Protein AF-A0A7Z9VG41-F1 (afdb_monomer)

Structure (mmCIF, N/CA/C/O backbone):
data_AF-A0A7Z9VG41-F1
#
_entry.id   AF-A0A7Z9VG41-F1
#
loop_
_atom_site.group_PDB
_atom_site.id
_atom_site.type_symbol
_atom_site.label_atom_id
_atom_site.label_alt_id
_atom_site.label_comp_id
_atom_site.label_asym_id
_atom_site.label_entity_id
_atom_site.label_seq_id
_atom_site.pdbx_PDB_ins_code
_atom_site.Cartn_x
_atom_site.Cartn_y
_atom_site.Cartn_z
_atom_site.occupancy
_atom_site.B_iso_or_equiv
_atom_site.auth_seq_id
_atom_site.auth_comp_id
_atom_site.auth_asym_id
_atom_site.auth_atom_id
_atom_site.pdbx_PDB_model_num
ATOM 1 N N . MET A 1 1 ? 7.540 8.419 -16.743 1.00 64.50 1 MET A N 1
ATOM 2 C CA . MET A 1 1 ? 7.151 7.400 -15.747 1.00 64.50 1 MET A CA 1
ATOM 3 C C . MET A 1 1 ? 7.359 6.053 -16.392 1.00 64.50 1 MET A C 1
ATOM 5 O O . MET A 1 1 ? 7.022 5.921 -17.564 1.00 64.50 1 MET A O 1
ATOM 9 N N . ASN A 1 2 ? 7.957 5.115 -15.666 1.00 77.56 2 ASN A N 1
ATOM 10 C CA . ASN A 1 2 ? 8.102 3.741 -16.136 1.00 77.56 2 ASN A CA 1
ATOM 11 C C . ASN A 1 2 ? 6.726 3.061 -16.142 1.00 77.56 2 ASN A C 1
ATOM 13 O O . ASN A 1 2 ? 5.836 3.483 -15.399 1.00 77.56 2 ASN A O 1
ATOM 17 N N . SER A 1 3 ? 6.544 2.069 -17.013 1.00 90.00 3 SER A N 1
ATOM 18 C CA . SER A 1 3 ? 5.322 1.262 -17.027 1.00 90.00 3 SER A CA 1
ATOM 19 C C . SER A 1 3 ? 5.241 0.444 -15.740 1.00 90.00 3 SER A C 1
ATOM 21 O O . SER A 1 3 ? 6.264 -0.062 -15.287 1.00 90.00 3 SER A O 1
ATOM 23 N N . PHE A 1 4 ? 4.043 0.322 -15.180 1.00 95.44 4 PHE A N 1
ATOM 24 C CA . PHE A 1 4 ? 3.750 -0.510 -14.017 1.00 95.44 4 PHE A CA 1
ATOM 25 C C . PHE A 1 4 ? 2.399 -1.197 -14.218 1.00 95.44 4 PHE A C 1
ATOM 27 O O . PHE A 1 4 ? 1.510 -0.639 -14.871 1.00 95.44 4 PHE A O 1
ATOM 34 N N . GLU A 1 5 ? 2.232 -2.384 -13.650 1.00 97.44 5 GLU A N 1
ATOM 35 C CA . GLU A 1 5 ? 0.928 -3.025 -13.519 1.00 97.44 5 GLU A CA 1
ATOM 36 C C . GLU A 1 5 ? 0.177 -2.448 -12.317 1.00 97.44 5 GLU A C 1
ATOM 38 O O . GLU A 1 5 ? 0.765 -2.050 -11.310 1.00 97.44 5 GLU A O 1
ATOM 43 N N . TYR A 1 6 ? -1.143 -2.339 -12.435 1.00 97.31 6 TYR A N 1
ATOM 44 C CA . TYR A 1 6 ? -1.975 -1.716 -11.414 1.00 97.31 6 TYR A CA 1
ATOM 45 C C . TYR A 1 6 ? -3.090 -2.660 -10.981 1.00 97.31 6 TYR A C 1
ATOM 47 O O . TYR A 1 6 ? -3.984 -2.994 -11.760 1.00 97.31 6 TYR A O 1
ATOM 55 N N . HIS A 1 7 ? -3.049 -3.044 -9.710 1.00 97.75 7 HIS A N 1
ATOM 56 C CA . HIS A 1 7 ? -3.962 -3.995 -9.093 1.00 97.75 7 HIS A CA 1
ATOM 57 C C . HIS A 1 7 ? -4.955 -3.265 -8.191 1.00 97.75 7 HIS A C 1
ATOM 59 O O . HIS A 1 7 ? -4.571 -2.420 -7.381 1.00 97.75 7 HIS A O 1
ATOM 65 N N . ARG A 1 8 ? -6.239 -3.627 -8.293 1.00 97.12 8 ARG A N 1
ATOM 66 C CA . ARG A 1 8 ? -7.328 -3.136 -7.428 1.00 97.12 8 ARG A CA 1
ATOM 67 C C . ARG A 1 8 ? -8.037 -4.294 -6.722 1.00 97.12 8 ARG A C 1
ATOM 69 O O . ARG A 1 8 ? -9.137 -4.673 -7.126 1.00 97.12 8 ARG A O 1
ATOM 76 N N . PRO A 1 9 ? -7.401 -4.890 -5.705 1.00 97.12 9 PRO A N 1
ATOM 77 C CA . PRO A 1 9 ? -7.992 -5.972 -4.928 1.00 97.12 9 PRO A CA 1
ATOM 78 C C . PRO A 1 9 ? -9.239 -5.519 -4.152 1.00 97.12 9 PRO A C 1
ATOM 80 O O . PRO A 1 9 ? -9.320 -4.388 -3.671 1.00 97.12 9 PRO A O 1
ATOM 83 N N . GLY A 1 10 ? -10.203 -6.432 -4.003 1.00 96.31 10 GLY A N 1
ATOM 84 C CA . GLY A 1 10 ? -11.407 -6.217 -3.190 1.00 96.31 10 GLY A CA 1
ATOM 85 C C . GLY A 1 10 ? -11.243 -6.625 -1.723 1.00 96.31 10 GLY A C 1
ATOM 86 O O . GLY A 1 10 ? -12.071 -6.260 -0.891 1.00 96.31 10 GLY A O 1
ATOM 87 N N . SER A 1 11 ? -10.180 -7.367 -1.400 1.00 97.3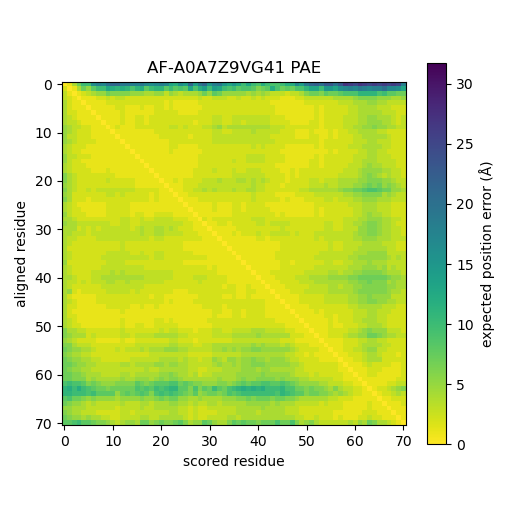1 11 SER A N 1
ATOM 88 C CA . SER A 1 11 ? -9.912 -7.902 -0.065 1.00 97.31 11 SER A CA 1
ATOM 89 C C . SER A 1 11 ? -8.428 -7.819 0.304 1.00 97.31 11 SER A C 1
ATOM 91 O O . SER A 1 11 ? -7.555 -7.693 -0.558 1.00 97.31 11 SER A O 1
ATOM 93 N N . VAL A 1 12 ? -8.128 -7.926 1.603 1.00 97.25 12 VAL A N 1
ATOM 94 C CA . VAL A 1 12 ? -6.742 -7.988 2.107 1.00 97.25 12 VAL A CA 1
ATOM 95 C C . VAL A 1 12 ? -6.015 -9.222 1.571 1.00 97.25 12 VAL A C 1
ATOM 97 O O . VAL A 1 12 ? -4.834 -9.149 1.240 1.00 97.25 12 VAL A O 1
ATOM 100 N N . THR A 1 13 ? -6.720 -10.347 1.446 1.00 97.88 13 THR A N 1
ATOM 101 C CA . THR A 1 13 ? -6.157 -11.589 0.908 1.00 97.88 13 THR A CA 1
ATOM 102 C C . THR A 1 13 ? -5.734 -11.423 -0.547 1.00 97.88 13 THR A C 1
ATOM 104 O O . THR A 1 13 ? -4.619 -11.804 -0.896 1.00 97.88 13 THR A O 1
ATOM 107 N N . ASP A 1 14 ? -6.566 -10.788 -1.373 1.00 97.31 14 ASP A N 1
ATOM 108 C CA . ASP A 1 14 ? -6.233 -10.537 -2.779 1.00 97.31 14 ASP A CA 1
ATOM 109 C C . ASP A 1 14 ? -5.063 -9.556 -2.908 1.00 97.31 14 ASP A C 1
ATOM 111 O O . ASP A 1 14 ? -4.192 -9.737 -3.755 1.00 97.31 14 ASP A O 1
ATOM 115 N N . ALA A 1 15 ? -4.994 -8.543 -2.038 1.00 97.81 15 ALA A N 1
ATOM 116 C CA . ALA A 1 15 ? -3.871 -7.609 -2.007 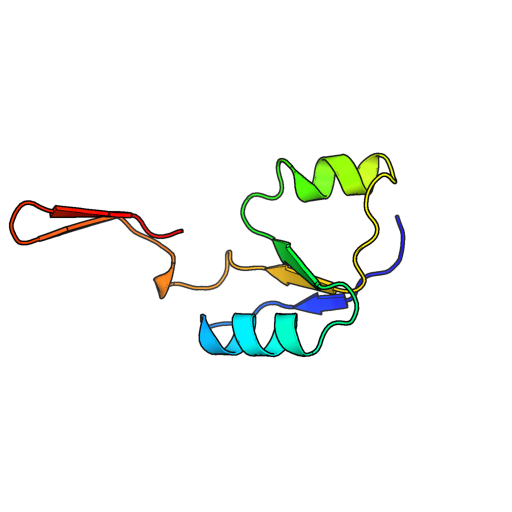1.00 97.81 15 ALA A CA 1
ATOM 117 C C . ALA A 1 15 ? -2.553 -8.299 -1.634 1.00 97.81 15 ALA A C 1
ATOM 119 O O . ALA A 1 15 ? -1.518 -8.039 -2.250 1.00 97.81 15 ALA A O 1
ATOM 120 N N . ALA A 1 16 ? -2.593 -9.198 -0.648 1.00 97.81 16 ALA A N 1
ATOM 121 C CA . ALA A 1 16 ? -1.444 -9.997 -0.243 1.00 97.81 16 ALA A CA 1
ATOM 122 C C . ALA A 1 16 ? -1.013 -10.982 -1.343 1.00 97.81 16 ALA A C 1
ATOM 124 O O . ALA A 1 16 ? 0.183 -11.185 -1.554 1.00 97.81 16 ALA A O 1
ATOM 125 N N . ALA A 1 17 ? -1.963 -11.568 -2.074 1.00 97.94 17 ALA A N 1
ATOM 126 C CA . ALA A 1 17 ? -1.656 -12.422 -3.216 1.00 97.94 17 ALA A CA 1
ATOM 127 C C . ALA A 1 17 ? -1.004 -11.623 -4.356 1.00 97.94 17 ALA A C 1
ATOM 129 O O . ALA A 1 17 ? 0.044 -12.027 -4.855 1.00 97.94 17 ALA A O 1
ATOM 130 N N . ALA A 1 18 ? -1.570 -10.464 -4.711 1.00 97.62 18 ALA A N 1
ATOM 131 C CA . ALA A 1 18 ? -1.053 -9.602 -5.772 1.00 97.62 18 ALA A CA 1
ATOM 132 C C . ALA A 1 18 ? 0.376 -9.123 -5.480 1.00 97.62 18 ALA A C 1
ATOM 134 O O . ALA A 1 18 ? 1.252 -9.252 -6.328 1.00 97.62 18 ALA A O 1
ATOM 135 N N . ILE A 1 19 ? 0.645 -8.639 -4.261 1.00 97.75 19 ILE A N 1
ATOM 136 C CA . ILE A 1 19 ? 1.990 -8.167 -3.903 1.00 97.75 19 ILE A CA 1
ATOM 137 C C . ILE A 1 19 ? 3.020 -9.306 -3.883 1.00 97.75 19 ILE A C 1
ATOM 139 O O . ILE A 1 19 ? 4.178 -9.075 -4.205 1.00 97.75 19 ILE A O 1
ATOM 143 N N . SER A 1 20 ? 2.613 -10.526 -3.508 1.00 97.69 20 SER A N 1
ATOM 144 C CA . SER A 1 20 ? 3.519 -11.682 -3.440 1.00 97.69 20 SER A CA 1
ATOM 145 C C . SER A 1 20 ? 3.893 -12.216 -4.822 1.00 97.69 20 SER A C 1
ATOM 147 O O . SER A 1 20 ? 4.919 -12.875 -4.957 1.00 97.69 20 SER A O 1
ATOM 149 N N . GLY A 1 21 ? 3.049 -11.974 -5.829 1.00 96.12 21 GLY A N 1
ATOM 150 C CA . GLY A 1 21 ? 3.307 -12.352 -7.218 1.00 96.12 21 GLY A CA 1
ATOM 151 C C . GLY A 1 21 ? 4.117 -11.322 -8.008 1.00 96.12 21 GLY A C 1
ATOM 152 O O . GLY A 1 21 ? 4.518 -11.624 -9.126 1.00 96.12 21 GLY A O 1
ATOM 153 N N . ALA A 1 22 ? 4.341 -10.131 -7.449 1.00 96.75 22 ALA A N 1
ATOM 154 C CA . ALA A 1 22 ? 5.049 -9.040 -8.105 1.00 96.75 22 ALA A CA 1
ATOM 155 C C . ALA A 1 22 ? 6.563 -9.107 -7.857 1.00 96.75 22 ALA A C 1
ATOM 157 O O . ALA A 1 22 ? 6.999 -9.352 -6.731 1.00 96.75 22 ALA A O 1
ATOM 158 N N . ASP A 1 23 ? 7.358 -8.796 -8.883 1.00 95.06 23 ASP A N 1
ATOM 159 C CA . ASP A 1 23 ? 8.823 -8.746 -8.773 1.00 95.06 23 ASP A CA 1
ATOM 160 C C . ASP A 1 23 ? 9.288 -7.582 -7.872 1.00 95.06 23 ASP A C 1
ATOM 162 O O . ASP A 1 23 ? 10.103 -7.771 -6.967 1.00 95.06 23 ASP A O 1
ATOM 166 N N . ASP A 1 24 ? 8.747 -6.374 -8.078 1.00 96.19 24 ASP A N 1
ATOM 167 C CA . ASP A 1 24 ? 8.925 -5.205 -7.203 1.00 96.19 24 ASP A CA 1
ATOM 168 C C . ASP A 1 24 ? 7.581 -4.515 -6.939 1.00 96.19 24 ASP A C 1
ATOM 170 O O . ASP A 1 24 ? 7.314 -3.385 -7.363 1.00 96.19 24 ASP A O 1
ATOM 174 N N . GLY A 1 25 ? 6.713 -5.216 -6.212 1.00 96.88 25 GLY A N 1
ATOM 175 C CA . GLY A 1 25 ? 5.423 -4.685 -5.794 1.00 96.88 25 GLY A CA 1
ATOM 176 C C . GLY A 1 25 ? 5.531 -3.589 -4.730 1.00 96.88 25 GLY A C 1
ATOM 177 O O . GLY A 1 25 ? 6.345 -3.645 -3.796 1.00 96.88 25 GLY A O 1
ATOM 178 N N . LYS A 1 26 ? 4.653 -2.585 -4.824 1.00 97.94 26 LYS A N 1
ATOM 179 C CA . LYS A 1 26 ? 4.418 -1.593 -3.763 1.00 97.94 26 LYS A CA 1
ATOM 180 C C . LYS A 1 26 ? 2.926 -1.404 -3.505 1.00 97.94 26 LYS A C 1
ATOM 182 O O . LYS A 1 26 ? 2.128 -1.258 -4.428 1.00 97.94 26 LYS A O 1
ATOM 187 N N . PHE A 1 27 ? 2.553 -1.338 -2.229 1.00 97.88 27 PHE A N 1
ATOM 188 C CA . PHE A 1 27 ? 1.203 -0.935 -1.849 1.00 97.88 27 PHE A CA 1
ATOM 189 C C . PHE A 1 27 ? 0.986 0.556 -2.106 1.00 97.88 27 PHE A C 1
ATOM 191 O O . PHE A 1 27 ? 1.824 1.397 -1.766 1.00 97.88 27 PHE A O 1
ATOM 198 N N . LEU A 1 28 ? -0.176 0.880 -2.661 1.00 97.44 28 LEU A N 1
ATOM 199 C CA . LEU A 1 28 ? -0.654 2.235 -2.857 1.00 97.44 28 LEU A CA 1
ATOM 200 C C . LEU A 1 28 ? -1.862 2.472 -1.945 1.00 97.44 28 LEU A C 1
ATOM 202 O O . LEU A 1 28 ? -2.902 1.846 -2.097 1.00 97.44 28 LEU A O 1
ATOM 206 N N . ALA A 1 29 ? -1.712 3.398 -1.001 1.00 95.31 29 ALA A N 1
ATOM 207 C CA . ALA A 1 29 ? -2.818 3.944 -0.215 1.00 95.31 29 ALA A CA 1
ATOM 208 C C . ALA A 1 29 ? -3.090 5.391 -0.667 1.00 95.31 29 ALA A C 1
ATOM 210 O O . ALA A 1 29 ? -3.407 5.637 -1.826 1.00 95.31 29 ALA A O 1
ATOM 211 N N . GLY A 1 30 ? -2.867 6.388 0.197 1.00 93.69 30 GLY A N 1
ATOM 212 C CA . GLY A 1 30 ? -3.063 7.808 -0.140 1.00 93.69 30 GLY A CA 1
ATOM 213 C C . GLY A 1 30 ? -2.052 8.417 -1.129 1.00 93.69 30 GLY A C 1
ATOM 214 O O . GLY A 1 30 ? -2.158 9.597 -1.462 1.00 93.69 30 GLY A O 1
ATOM 215 N N . GLY A 1 31 ? -1.038 7.662 -1.564 1.00 95.38 31 GLY A N 1
ATOM 216 C CA . GLY A 1 31 ? -0.104 8.048 -2.633 1.00 95.38 31 GLY A CA 1
ATOM 217 C C . GLY A 1 31 ? 0.890 9.180 -2.332 1.00 95.38 31 GLY A C 1
ATOM 218 O O . GLY A 1 31 ? 1.762 9.431 -3.159 1.00 95.38 31 GLY A O 1
ATOM 219 N N . GLN A 1 32 ? 0.815 9.830 -1.167 1.00 96.94 32 GLN A N 1
ATOM 220 C CA . GLN A 1 32 ? 1.601 11.035 -0.851 1.00 96.94 32 GLN A CA 1
ATOM 221 C C . GLN A 1 32 ? 3.120 10.814 -0.914 1.00 96.94 32 GLN A C 1
ATOM 223 O O . GLN A 1 32 ? 3.848 11.672 -1.403 1.00 96.94 32 GLN A O 1
ATOM 228 N N . THR A 1 33 ? 3.599 9.653 -0.463 1.00 96.69 33 THR A N 1
ATOM 229 C CA . THR A 1 33 ? 5.027 9.310 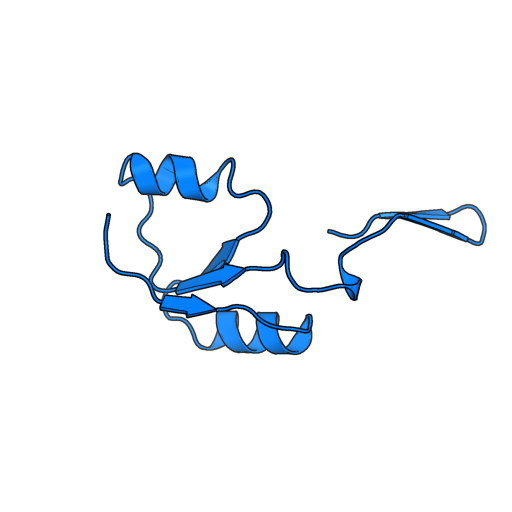-0.513 1.00 96.69 33 THR A CA 1
ATOM 230 C C . THR A 1 33 ? 5.396 8.659 -1.843 1.00 96.69 33 THR A C 1
ATOM 232 O O . THR A 1 33 ? 6.245 9.173 -2.567 1.00 96.69 33 THR A O 1
ATOM 235 N N . LEU A 1 34 ? 4.745 7.541 -2.185 1.00 96.38 34 LEU A N 1
ATOM 236 C CA . LEU A 1 34 ? 5.146 6.693 -3.310 1.00 96.38 34 LEU A CA 1
ATOM 237 C C . LEU A 1 34 ? 5.031 7.407 -4.664 1.00 96.38 34 LEU A C 1
ATOM 239 O O . LEU A 1 34 ? 5.985 7.413 -5.438 1.00 96.38 34 LEU A O 1
ATOM 243 N N . LEU A 1 35 ? 3.904 8.070 -4.941 1.00 95.69 35 LEU A N 1
ATOM 244 C CA . LEU A 1 35 ? 3.710 8.741 -6.231 1.00 95.69 35 LEU A CA 1
ATOM 245 C C . LEU A 1 35 ? 4.660 9.933 -6.397 1.00 95.69 35 LEU A C 1
ATOM 247 O O . LEU A 1 35 ? 5.113 10.209 -7.508 1.00 95.69 35 LEU A O 1
ATOM 251 N N . ALA A 1 36 ? 5.003 10.616 -5.300 1.00 95.94 36 ALA A N 1
ATOM 252 C CA . ALA A 1 36 ? 5.970 11.707 -5.321 1.00 95.94 36 ALA A CA 1
ATOM 253 C C . ALA A 1 36 ? 7.371 11.205 -5.703 1.00 95.94 36 ALA A C 1
ATOM 255 O O . ALA A 1 36 ? 7.987 11.755 -6.619 1.00 95.94 36 ALA A O 1
ATOM 256 N N . VAL A 1 37 ? 7.855 10.126 -5.076 1.00 96.00 37 VAL A N 1
ATOM 257 C CA . VAL A 1 37 ? 9.179 9.561 -5.399 1.00 96.00 37 VAL A CA 1
ATOM 258 C C . VAL A 1 37 ? 9.214 8.900 -6.782 1.00 96.00 37 VAL A C 1
ATOM 260 O O . VAL A 1 37 ? 10.226 9.011 -7.471 1.00 96.00 37 VAL A O 1
ATOM 263 N N . MET A 1 38 ? 8.106 8.312 -7.252 1.00 96.12 38 MET A N 1
ATOM 264 C CA . MET A 1 38 ? 7.978 7.812 -8.631 1.00 96.12 38 MET A CA 1
ATOM 265 C C . MET A 1 38 ? 8.032 8.943 -9.661 1.00 96.12 38 MET A C 1
ATOM 267 O O . MET A 1 38 ? 8.687 8.819 -10.697 1.00 96.12 38 MET A O 1
ATOM 271 N N . LYS A 1 39 ? 7.381 10.078 -9.382 1.00 94.88 39 LYS A N 1
ATOM 272 C CA . LYS A 1 39 ? 7.419 11.260 -10.256 1.00 94.88 39 LYS A CA 1
ATOM 273 C C . LYS A 1 39 ? 8.829 11.844 -10.376 1.00 94.88 39 LYS A C 1
ATOM 275 O O . LYS A 1 39 ? 9.186 12.321 -11.448 1.00 94.88 39 LYS A O 1
ATOM 280 N N . LEU A 1 40 ? 9.616 11.787 -9.301 1.00 96.19 40 LEU A N 1
ATOM 281 C CA . LEU A 1 40 ? 11.028 12.186 -9.292 1.00 96.19 40 LEU A CA 1
ATOM 282 C C . LEU A 1 40 ? 11.965 11.130 -9.908 1.00 96.19 40 LEU A C 1
ATOM 284 O O . LEU A 1 40 ? 13.158 11.386 -10.031 1.00 96.19 40 LEU A O 1
ATOM 288 N N . GLY A 1 41 ? 11.449 9.955 -10.286 1.00 95.12 41 GLY A N 1
ATOM 289 C CA . GLY A 1 41 ? 12.248 8.855 -10.831 1.00 95.12 41 GLY A CA 1
ATOM 290 C C . GLY A 1 41 ? 13.106 8.124 -9.795 1.00 95.12 41 GLY A C 1
ATOM 291 O O . GLY A 1 41 ? 13.985 7.359 -10.172 1.00 95.12 41 GLY A O 1
ATOM 292 N N . LEU A 1 42 ? 12.860 8.345 -8.500 1.00 95.88 42 LEU A N 1
ATOM 293 C CA . LEU A 1 42 ? 13.595 7.711 -7.399 1.00 95.88 42 LEU A CA 1
ATOM 294 C C . LEU A 1 42 ? 13.071 6.305 -7.069 1.00 95.88 42 LEU A C 1
ATOM 296 O O . LEU A 1 42 ? 13.750 5.544 -6.388 1.00 95.88 42 LEU A O 1
ATOM 300 N N . ALA A 1 43 ? 11.866 5.970 -7.535 1.00 95.44 43 ALA A N 1
ATOM 301 C CA . ALA A 1 43 ? 11.276 4.641 -7.431 1.00 95.44 43 ALA A CA 1
ATOM 302 C C . ALA A 1 43 ? 10.605 4.256 -8.754 1.00 95.44 43 ALA A C 1
ATOM 304 O O . ALA A 1 43 ? 9.988 5.097 -9.412 1.00 95.44 43 ALA A O 1
ATOM 305 N N . ALA A 1 44 ? 10.703 2.982 -9.119 1.00 96.12 44 ALA A N 1
ATOM 306 C CA . ALA A 1 44 ? 10.116 2.427 -10.332 1.00 96.12 44 ALA A CA 1
ATOM 307 C C . ALA A 1 44 ? 9.597 1.001 -10.078 1.00 96.12 44 ALA A C 1
ATOM 309 O O . ALA A 1 44 ? 10.161 0.060 -10.629 1.00 96.12 44 ALA A O 1
ATOM 310 N N . PRO A 1 45 ? 8.568 0.844 -9.224 1.00 97.19 45 PRO A N 1
ATOM 311 C CA . PRO A 1 45 ? 7.998 -0.467 -8.942 1.00 97.19 45 PRO A CA 1
ATOM 312 C C . PRO A 1 45 ? 7.401 -1.090 -10.203 1.00 97.19 45 PRO A C 1
ATOM 314 O O . PRO A 1 45 ? 6.878 -0.369 -11.060 1.00 97.19 45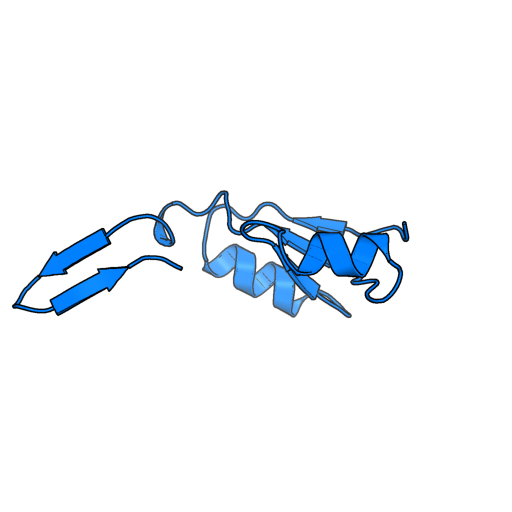 PRO A O 1
ATOM 317 N N . SER A 1 46 ? 7.455 -2.418 -10.289 1.00 97.38 46 SER A N 1
ATOM 318 C CA . SER A 1 46 ? 6.803 -3.173 -11.363 1.00 97.38 46 SER A CA 1
ATOM 319 C C . SER A 1 46 ? 5.285 -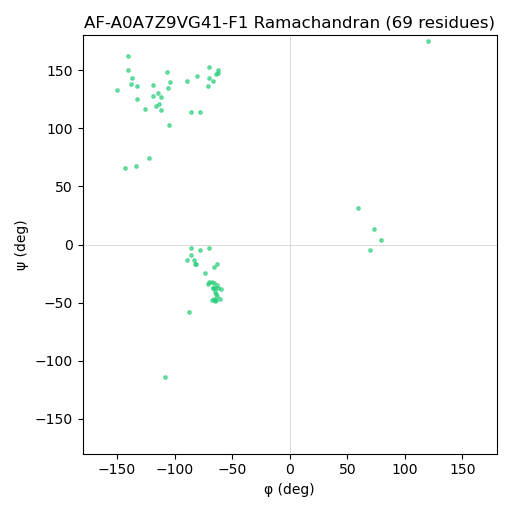3.147 -11.206 1.00 97.38 46 SER A C 1
ATOM 321 O O . SER A 1 46 ? 4.565 -3.060 -12.198 1.00 97.38 46 SER A O 1
ATOM 323 N N . ASP A 1 47 ? 4.810 -3.138 -9.958 1.00 98.12 47 ASP A N 1
ATOM 324 C CA . ASP A 1 47 ? 3.402 -3.301 -9.619 1.00 98.12 47 ASP A CA 1
ATOM 325 C C . ASP A 1 47 ? 2.973 -2.330 -8.521 1.00 98.12 47 ASP A C 1
ATOM 327 O O . ASP A 1 47 ? 3.653 -2.141 -7.505 1.00 98.12 47 ASP A O 1
ATOM 331 N N . LEU A 1 48 ? 1.785 -1.760 -8.692 1.00 98.00 48 LEU A N 1
ATOM 332 C CA . LEU A 1 48 ? 1.096 -0.972 -7.682 1.00 98.00 48 LEU A CA 1
ATOM 333 C C . LEU A 1 48 ? -0.176 -1.689 -7.237 1.00 98.00 48 LEU A C 1
ATOM 335 O O . LEU A 1 48 ? -1.081 -1.909 -8.037 1.00 98.00 48 LEU A O 1
ATOM 339 N N . VAL A 1 49 ? -0.269 -1.996 -5.945 1.00 98.38 49 VAL A N 1
ATOM 340 C CA . VAL A 1 49 ? -1.437 -2.654 -5.343 1.00 98.38 49 VAL A CA 1
ATOM 341 C C . VAL A 1 49 ? -2.239 -1.630 -4.542 1.00 98.38 49 VAL A C 1
ATOM 343 O O . VAL A 1 49 ? -1.833 -1.243 -3.447 1.00 98.38 49 VAL A O 1
ATOM 346 N N . ASP A 1 50 ? -3.359 -1.160 -5.094 1.00 97.75 50 ASP A N 1
ATOM 347 C CA . ASP A 1 50 ? -4.217 -0.136 -4.483 1.00 97.75 50 ASP A CA 1
ATOM 348 C C . ASP A 1 50 ? -5.095 -0.713 -3.366 1.00 97.75 50 ASP A C 1
ATOM 350 O O . ASP A 1 50 ? -6.011 -1.499 -3.605 1.00 97.75 50 ASP A O 1
ATOM 354 N N . LEU A 1 51 ? -4.835 -0.273 -2.137 1.00 97.50 51 LEU A N 1
ATOM 355 C CA . LEU A 1 51 ? -5.565 -0.676 -0.936 1.00 97.50 51 LEU A CA 1
ATOM 356 C C . LEU A 1 51 ? -6.857 0.127 -0.720 1.00 97.50 51 LEU A C 1
ATOM 358 O O . LEU A 1 51 ? -7.705 -0.271 0.079 1.00 97.50 51 LEU A O 1
ATOM 362 N N . GLY A 1 52 ? -7.052 1.241 -1.432 1.00 94.75 52 GLY A N 1
ATOM 363 C CA . GLY A 1 52 ? -8.180 2.158 -1.244 1.00 94.75 52 GLY A CA 1
ATOM 364 C C . GLY A 1 52 ? -9.553 1.545 -1.539 1.00 94.75 52 GLY A C 1
ATOM 365 O O . GLY A 1 52 ? -10.575 2.086 -1.101 1.00 94.75 52 GLY A O 1
ATOM 366 N N . GLY A 1 53 ? -9.594 0.414 -2.250 1.00 92.44 53 GLY A N 1
ATOM 367 C CA . GLY A 1 53 ? -10.806 -0.362 -2.523 1.00 92.44 53 GLY A CA 1
ATOM 368 C C . GLY A 1 53 ? -11.250 -1.291 -1.388 1.00 92.44 53 GLY A C 1
ATOM 369 O O . GLY A 1 53 ? -12.410 -1.697 -1.370 1.00 92.44 53 GLY A O 1
ATOM 370 N N . ILE A 1 54 ? -10.382 -1.597 -0.421 1.00 96.69 54 ILE A N 1
ATOM 371 C CA . ILE A 1 54 ? -10.637 -2.638 0.582 1.00 96.69 54 ILE A CA 1
ATOM 372 C C . ILE A 1 54 ? -11.436 -2.048 1.746 1.00 96.69 54 ILE A C 1
ATOM 374 O O . ILE A 1 54 ? -10.953 -1.188 2.482 1.00 96.69 54 ILE A O 1
ATOM 378 N N . ALA A 1 55 ? -12.679 -2.503 1.912 1.00 93.94 55 ALA A N 1
ATOM 379 C CA . ALA A 1 55 ? -13.574 -2.002 2.956 1.00 93.94 55 ALA A CA 1
ATOM 380 C C . ALA A 1 55 ? -13.069 -2.325 4.372 1.00 93.94 55 ALA A C 1
ATOM 382 O O . ALA A 1 55 ? -13.161 -1.474 5.251 1.00 93.94 55 ALA A O 1
ATOM 383 N N . ASP A 1 56 ? -12.475 -3.504 4.564 1.00 93.06 56 ASP A N 1
ATOM 384 C CA . ASP A 1 56 ? -11.992 -3.987 5.867 1.00 93.06 56 ASP A CA 1
ATOM 385 C C . ASP A 1 56 ? -10.832 -3.159 6.440 1.00 93.06 56 ASP A C 1
ATOM 387 O O . ASP A 1 56 ? -10.581 -3.187 7.643 1.00 93.06 56 ASP A O 1
ATOM 391 N N . LEU A 1 57 ? -10.130 -2.399 5.592 1.00 95.56 57 LEU A N 1
ATOM 392 C CA . LEU A 1 57 ? -9.073 -1.479 6.018 1.00 95.56 57 LEU A CA 1
ATOM 393 C C . LEU A 1 57 ? -9.621 -0.106 6.420 1.00 95.56 57 LEU A C 1
ATOM 395 O O . LEU A 1 57 ? -8.865 0.749 6.860 1.00 95.56 57 LEU A O 1
ATOM 399 N N . LYS A 1 58 ? -10.930 0.132 6.294 1.00 93.81 58 LYS A N 1
ATOM 400 C CA . LYS A 1 58 ? -11.546 1.421 6.610 1.00 93.81 58 LYS A CA 1
ATOM 401 C C . LYS A 1 58 ? -12.275 1.362 7.938 1.0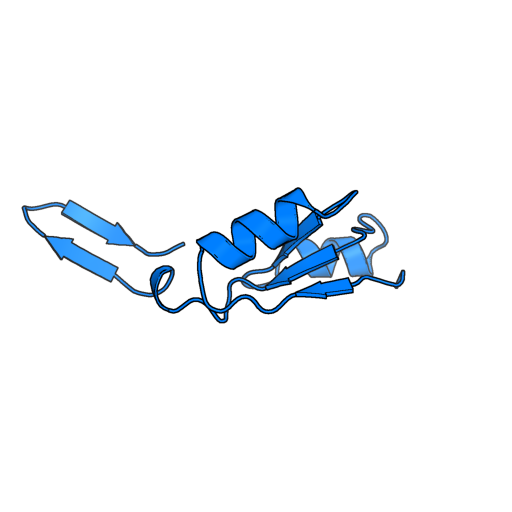0 93.81 58 LYS A C 1
ATOM 403 O O . LYS A 1 58 ? -13.034 0.442 8.222 1.00 93.81 58 LYS A O 1
ATOM 408 N N . GLY A 1 59 ? -12.141 2.441 8.697 1.00 94.94 59 GLY A N 1
ATOM 409 C CA . GLY A 1 59 ? -12.985 2.707 9.852 1.00 94.94 59 GLY A CA 1
ATOM 410 C C . GLY A 1 59 ? -12.216 2.817 11.156 1.00 94.94 59 GLY A C 1
ATOM 411 O O . GLY A 1 59 ? -11.002 2.642 11.230 1.00 94.94 59 GLY A O 1
ATOM 412 N N . ILE A 1 60 ? -12.971 3.169 12.190 1.00 96.75 60 ILE A N 1
ATOM 413 C CA . ILE A 1 60 ? -12.493 3.339 13.555 1.00 96.75 60 ILE A CA 1
ATOM 414 C C . ILE A 1 60 ? -13.476 2.592 14.447 1.00 96.75 60 ILE A C 1
ATOM 416 O O . ILE A 1 60 ? -14.681 2.843 14.393 1.00 96.75 60 ILE A O 1
ATOM 420 N N . GLN A 1 61 ? -12.976 1.673 15.262 1.00 96.44 61 GLN A N 1
ATOM 421 C CA . GLN A 1 61 ? -13.774 0.880 16.186 1.00 96.44 61 GLN A CA 1
ATOM 422 C C . GLN A 1 61 ? -13.335 1.147 17.621 1.00 96.44 61 GLN A C 1
ATOM 424 O O . GLN A 1 61 ? -12.144 1.164 17.911 1.00 96.44 61 GLN A O 1
ATOM 429 N N . VAL A 1 62 ? -14.300 1.292 18.531 1.00 97.19 62 VAL A N 1
ATOM 430 C CA . VAL A 1 62 ? -14.049 1.345 19.976 1.00 97.19 62 VAL A CA 1
ATOM 431 C C . VAL A 1 62 ? -14.717 0.145 20.633 1.00 97.19 62 VAL A C 1
ATOM 433 O O . VAL A 1 62 ? -15.934 -0.020 20.539 1.00 97.19 62 VAL A O 1
ATOM 436 N N . LYS A 1 63 ? -13.938 -0.719 21.284 1.00 96.88 63 LYS A N 1
ATOM 437 C CA . LYS A 1 63 ? -14.448 -1.926 21.946 1.00 96.88 63 LYS A CA 1
ATOM 438 C C . LYS A 1 63 ? -13.583 -2.289 23.146 1.00 96.88 63 LYS A C 1
ATOM 440 O O . LYS A 1 63 ? -12.366 -2.338 23.039 1.00 96.88 63 LYS A O 1
ATOM 445 N N . GLY A 1 64 ? -14.216 -2.572 24.287 1.00 94.31 64 GLY A N 1
ATOM 446 C CA . GLY A 1 64 ? -13.515 -3.067 25.481 1.00 94.31 64 GLY A CA 1
ATOM 447 C C . GLY A 1 64 ? -12.425 -2.126 26.007 1.00 94.31 64 GLY A C 1
ATOM 448 O O . GLY A 1 64 ? -11.416 -2.597 26.514 1.00 94.31 64 GLY A O 1
ATOM 449 N N . GLY A 1 65 ? -12.596 -0.811 25.838 1.00 96.56 65 GLY A N 1
ATOM 450 C CA . GLY A 1 65 ? -11.586 0.185 26.214 1.00 96.56 65 GLY A CA 1
ATOM 451 C C . GLY A 1 65 ? -10.435 0.350 25.214 1.0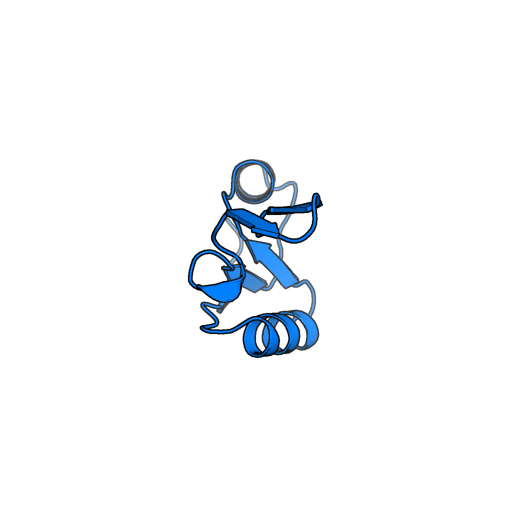0 96.56 65 GLY A C 1
ATOM 452 O O . GLY A 1 65 ? -9.532 1.137 25.477 1.00 96.56 65 GLY A O 1
ATOM 453 N N . ALA A 1 66 ? -10.465 -0.341 24.071 1.00 97.56 66 ALA A N 1
ATOM 454 C CA . ALA A 1 66 ? -9.488 -0.195 22.997 1.00 97.56 66 ALA A CA 1
ATOM 455 C C . ALA A 1 66 ? -10.078 0.543 21.789 1.00 97.56 66 ALA A C 1
ATOM 457 O O . ALA A 1 66 ? -11.270 0.414 21.496 1.00 97.56 66 ALA A O 1
ATOM 458 N N . VAL A 1 67 ? -9.220 1.280 21.078 1.00 97.44 67 VAL A N 1
ATOM 459 C CA . VAL A 1 67 ? -9.524 1.902 19.785 1.00 97.44 67 VAL A CA 1
ATOM 460 C C . VAL A 1 67 ? -8.705 1.203 18.704 1.00 97.44 67 VAL A C 1
ATOM 462 O O . VAL A 1 67 ? -7.485 1.101 18.819 1.00 97.44 67 VAL A O 1
ATOM 465 N N . THR A 1 68 ? -9.370 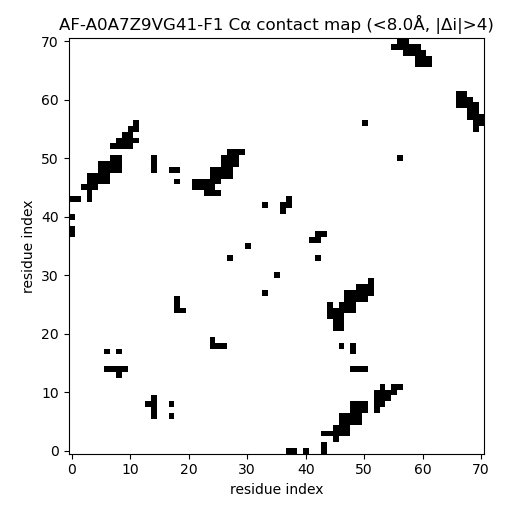0.742 17.651 1.00 97.12 68 THR A N 1
ATOM 466 C CA . THR A 1 68 ? -8.753 0.163 16.455 1.00 97.12 68 THR A CA 1
ATOM 467 C C . THR A 1 68 ? -9.034 1.078 15.274 1.00 97.12 68 THR A C 1
ATOM 469 O O . THR A 1 68 ? -10.177 1.479 15.067 1.00 97.12 68 THR A O 1
ATOM 472 N N . ILE A 1 69 ? -7.999 1.416 14.511 1.00 96.81 69 ILE A N 1
ATOM 473 C CA . ILE A 1 69 ? -8.090 2.255 13.315 1.00 96.81 69 ILE A CA 1
ATOM 474 C C . ILE A 1 69 ? -7.613 1.401 12.145 1.00 96.81 69 ILE A C 1
ATOM 476 O O . ILE A 1 69 ? -6.555 0.777 12.238 1.00 96.81 69 ILE A O 1
ATOM 480 N N . GLY A 1 70 ? -8.421 1.335 11.091 1.00 93.62 70 GLY A N 1
ATOM 481 C CA . GLY A 1 70 ? -8.044 0.679 9.846 1.00 93.62 70 GLY A CA 1
ATOM 482 C C . GLY A 1 70 ? -6.836 1.360 9.189 1.00 93.62 70 GLY A C 1
ATOM 483 O O . GLY A 1 70 ? -6.595 2.547 9.415 1.00 93.62 70 GLY A O 1
ATOM 484 N N . ALA A 1 71 ? -6.047 0.577 8.454 1.00 87.19 71 ALA A N 1
ATOM 485 C CA . ALA A 1 71 ? -4.780 1.016 7.865 1.00 87.19 71 ALA A CA 1
ATOM 486 C C . ALA A 1 71 ? -4.947 2.053 6.740 1.00 87.19 71 ALA A C 1
ATOM 488 O O . ALA A 1 71 ? -5.942 1.975 5.985 1.00 87.19 71 ALA A O 1
#

Mean predicted aligned error: 3.07 Å

Solvent-accessible surface area (backbone atoms only — not comparable to full-atom values): 4272 Å² total; per-residue (Å²): 125,79,82,57,49,79,44,77,32,72,39,70,67,49,41,53,52,55,47,70,73,36,93,41,46,41,82,33,67,91,44,76,63,63,53,51,37,32,75,72,66,77,43,79,51,49,25,38,38,34,52,80,63,25,63,86,38,58,59,75,49,79,58,95,94,41,77,49,69,42,114

Secondary structure (DSSP, 8-state):
----EEE--SSHHHHHHHHHH-TTEEEESS-TTHHHHHHTTS---SEEEEGGG-GGG--EEEETTEEEE--

Nearest PDB structures (foldseek):
  1t3q-assembly1_F  TM=9.602E-01  e=2.552E-05  Pseudomonas putida
  4zoh-assembly1_B-2  TM=9.061E-01  e=1.490E-04  Sulfurisphaera tokodaii str. 7
  3etr-assembly1_B  TM=8.610E-01  e=1.001E-02  Bos taurus
  2e3t-assembly1_B  TM=8.560E-01  e=3.889E-02  Rattus norvegicus
  8emt-assembly1_A  TM=8.167E-01  e=5.102E-02  Homo sapiens

Foldseek 3Di:
DDDAAEAEDQEPVVLVVVQVPFPFEDEDEPCPPPVVCVVVVNDDGNYYYYPNNYPQQQDWDDDPNDIDGRD

Radius of gyration: 14.34 Å; Cα contacts (8 Å, |Δi|>4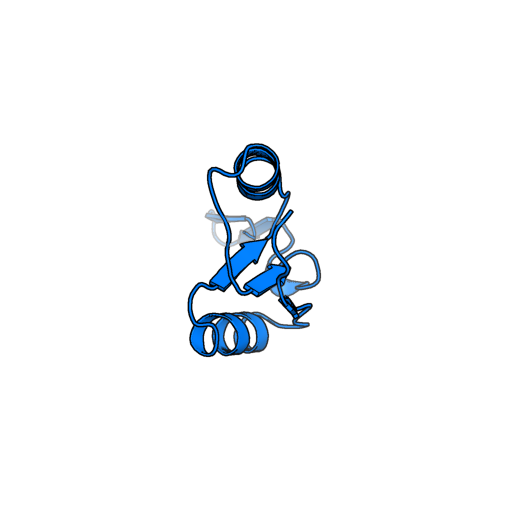): 112; chains: 1; bounding box: 28×25×43 Å

Sequence (71 aa):
MNSFEYHRPGSVTDAAAAISGADDGKFLAGGQTLLAVMKLGLAAPSDLVDLGGIADLKGIQVKGGAVTIGA

pLDDT: mean 95.5, std 4.69, range [64.5, 98.38]